Protein AF-A0A2D9TV46-F1 (afdb_monomer)

Structure (mmCIF, N/CA/C/O backbone):
data_AF-A0A2D9TV46-F1
#
_entry.id   AF-A0A2D9TV46-F1
#
loop_
_atom_site.group_PDB
_atom_site.id
_atom_site.type_symbol
_atom_site.label_atom_id
_atom_site.label_alt_id
_atom_site.label_comp_id
_atom_site.label_asym_id
_atom_site.label_entity_id
_atom_site.label_seq_id
_atom_site.pdbx_PDB_ins_code
_atom_site.Cartn_x
_atom_site.Cartn_y
_atom_site.Cartn_z
_atom_site.occupancy
_atom_site.B_iso_or_equiv
_atom_site.auth_seq_id
_atom_site.auth_comp_id
_atom_site.auth_asym_id
_atom_site.auth_atom_id
_atom_site.pdbx_PDB_model_num
ATOM 1 N N . MET A 1 1 ? 19.341 6.045 -14.197 1.00 59.03 1 MET A N 1
ATOM 2 C CA . MET A 1 1 ? 18.025 5.423 -13.908 1.00 59.03 1 MET A CA 1
ATOM 3 C C . MET A 1 1 ? 17.865 5.001 -12.446 1.00 59.03 1 MET A C 1
ATOM 5 O O . MET A 1 1 ? 16.786 5.210 -11.913 1.00 59.03 1 MET A O 1
ATOM 9 N N . SER A 1 2 ? 18.900 4.502 -11.758 1.00 71.06 2 SER A N 1
ATOM 10 C CA . SER A 1 2 ? 18.778 4.032 -10.362 1.00 71.06 2 SER A CA 1
ATOM 11 C C . SER A 1 2 ? 18.371 5.100 -9.335 1.00 71.06 2 SER A C 1
ATOM 13 O O . SER A 1 2 ? 17.621 4.796 -8.415 1.00 71.06 2 SER A O 1
ATOM 15 N N . SER A 1 3 ? 18.789 6.360 -9.498 1.00 80.00 3 SER A N 1
ATOM 16 C CA . SER A 1 3 ? 18.495 7.420 -8.519 1.00 80.00 3 SER A CA 1
ATOM 17 C C . SER A 1 3 ? 16.999 7.722 -8.381 1.00 80.00 3 SER A C 1
ATOM 19 O O . SER A 1 3 ? 16.527 7.948 -7.275 1.00 80.00 3 SER A O 1
ATOM 21 N N . ILE A 1 4 ? 16.234 7.664 -9.477 1.00 86.19 4 ILE A N 1
ATOM 22 C CA . ILE A 1 4 ? 14.779 7.905 -9.466 1.00 86.19 4 ILE A CA 1
ATOM 23 C C . ILE A 1 4 ? 14.054 6.786 -8.713 1.00 86.19 4 ILE A C 1
ATOM 25 O O . ILE A 1 4 ? 13.140 7.055 -7.939 1.00 86.19 4 ILE A O 1
ATOM 29 N N . ILE A 1 5 ? 14.511 5.541 -8.876 1.00 88.00 5 ILE A N 1
ATOM 30 C CA . ILE A 1 5 ? 13.961 4.386 -8.159 1.00 88.00 5 ILE A CA 1
ATOM 31 C C . ILE A 1 5 ? 14.199 4.544 -6.655 1.00 88.00 5 ILE A C 1
ATOM 33 O O . ILE A 1 5 ? 13.281 4.329 -5.866 1.00 88.00 5 ILE A O 1
ATOM 37 N N . ILE A 1 6 ? 15.406 4.958 -6.255 1.00 89.44 6 ILE A N 1
ATOM 38 C CA . ILE A 1 6 ? 15.744 5.211 -4.846 1.00 89.44 6 ILE A CA 1
ATOM 39 C C . ILE A 1 6 ? 14.862 6.330 -4.280 1.00 89.44 6 ILE A C 1
ATOM 41 O O . ILE A 1 6 ? 14.283 6.161 -3.211 1.00 89.44 6 ILE A O 1
ATOM 45 N N . ILE A 1 7 ? 14.692 7.434 -5.014 1.00 92.25 7 ILE A N 1
ATOM 46 C CA . ILE A 1 7 ? 13.805 8.539 -4.617 1.00 92.25 7 ILE A CA 1
ATOM 47 C C . ILE A 1 7 ? 12.363 8.044 -4.450 1.00 92.25 7 ILE A C 1
ATOM 49 O O . ILE A 1 7 ? 11.729 8.360 -3.448 1.00 92.25 7 ILE A O 1
ATOM 53 N N . GLY A 1 8 ? 11.861 7.216 -5.370 1.00 90.56 8 GLY A N 1
ATOM 54 C CA . GLY A 1 8 ? 10.536 6.604 -5.255 1.00 90.56 8 GLY A CA 1
ATOM 55 C C . GLY A 1 8 ? 10.375 5.779 -3.973 1.00 90.56 8 GLY A C 1
ATOM 56 O O . GLY A 1 8 ? 9.391 5.944 -3.255 1.00 90.56 8 GLY A O 1
ATOM 57 N N . HIS A 1 9 ? 11.374 4.961 -3.621 1.00 91.94 9 HIS A N 1
ATOM 58 C CA . HIS A 1 9 ? 11.357 4.199 -2.367 1.00 91.94 9 HIS A CA 1
ATOM 59 C C . HIS A 1 9 ? 11.399 5.113 -1.135 1.00 91.94 9 HIS A C 1
ATOM 61 O O . HIS A 1 9 ? 10.662 4.869 -0.184 1.00 91.94 9 HIS A O 1
ATOM 67 N N . LEU A 1 10 ? 12.202 6.183 -1.147 1.00 94.44 10 LEU A N 1
ATOM 68 C CA . LEU A 1 10 ? 12.241 7.157 -0.047 1.00 94.44 10 LEU A CA 1
ATOM 69 C C . LEU A 1 10 ? 10.897 7.872 0.135 1.00 94.44 10 LEU A C 1
ATOM 71 O O . LEU A 1 10 ? 10.440 8.034 1.265 1.00 94.44 10 LEU A O 1
ATOM 75 N N . ILE A 1 11 ? 10.230 8.242 -0.961 1.00 94.25 11 ILE A N 1
ATOM 76 C CA . ILE A 1 11 ? 8.877 8.816 -0.920 1.00 94.25 11 ILE A CA 1
ATOM 77 C C . ILE A 1 11 ? 7.886 7.789 -0.363 1.00 94.25 11 ILE A C 1
ATOM 79 O O . ILE A 1 11 ? 7.064 8.128 0.482 1.00 94.25 11 ILE A O 1
ATOM 83 N N . ALA A 1 12 ? 7.981 6.523 -0.772 1.00 93.50 12 ALA A N 1
ATOM 84 C CA . ALA A 1 12 ? 7.113 5.480 -0.239 1.00 93.50 12 ALA A CA 1
ATOM 85 C C . ALA A 1 12 ? 7.325 5.267 1.270 1.00 93.50 12 ALA A C 1
ATOM 87 O O . ALA A 1 12 ? 6.347 5.150 2.007 1.00 93.50 12 ALA A O 1
ATOM 88 N N . PHE A 1 13 ? 8.575 5.294 1.745 1.00 94.06 13 PHE A N 1
ATOM 89 C CA . PHE A 1 13 ? 8.891 5.262 3.176 1.00 94.06 13 PHE A CA 1
ATOM 90 C C . PHE A 1 13 ? 8.340 6.477 3.921 1.00 94.06 13 PHE A C 1
ATOM 92 O O . PHE A 1 13 ? 7.825 6.322 5.025 1.00 94.06 13 PHE A O 1
ATOM 99 N N . LEU A 1 14 ? 8.385 7.666 3.318 1.00 94.69 14 LEU A N 1
ATOM 100 C CA . LEU A 1 14 ? 7.762 8.860 3.888 1.00 94.69 14 LEU A CA 1
ATOM 101 C C . LEU A 1 14 ? 6.238 8.698 4.007 1.00 94.69 14 LEU A C 1
ATOM 103 O O . LEU A 1 14 ? 5.659 9.054 5.032 1.00 94.69 14 LEU A O 1
ATOM 107 N N . GLY A 1 15 ? 5.592 8.111 2.997 1.00 93.88 15 GLY A N 1
ATOM 108 C CA . GLY A 1 15 ? 4.169 7.766 3.045 1.00 93.88 15 GLY A CA 1
ATOM 109 C C . GLY A 1 15 ? 3.856 6.763 4.153 1.00 93.88 15 GLY A C 1
ATOM 110 O O . GLY A 1 15 ? 2.919 6.966 4.922 1.00 93.88 15 GLY A O 1
ATOM 111 N N . LEU A 1 16 ? 4.693 5.732 4.303 1.00 93.06 16 LEU A N 1
ATOM 112 C CA . LEU A 1 16 ? 4.578 4.739 5.372 1.00 93.06 16 LEU A CA 1
ATOM 113 C C . LEU A 1 16 ? 4.743 5.370 6.764 1.00 93.06 16 LEU A C 1
ATOM 115 O O . LEU A 1 16 ? 3.976 5.072 7.675 1.00 93.06 16 LEU A O 1
ATOM 119 N N . PHE A 1 17 ? 5.701 6.286 6.921 1.00 94.75 17 PHE A N 1
ATOM 120 C CA . PHE A 1 17 ? 5.878 7.053 8.153 1.00 94.75 17 PHE A CA 1
ATOM 121 C C . PHE A 1 17 ? 4.664 7.943 8.446 1.00 94.75 17 PHE A C 1
ATOM 123 O O . PHE A 1 17 ? 4.222 8.041 9.586 1.00 94.75 17 PHE A O 1
ATOM 130 N N . SER A 1 18 ? 4.074 8.556 7.420 1.00 93.69 18 SER A N 1
ATOM 131 C CA . SER A 1 18 ? 2.865 9.365 7.573 1.00 93.69 18 SER A CA 1
ATOM 132 C C . SER A 1 18 ? 1.642 8.528 7.972 1.00 93.69 18 SER A C 1
ATOM 134 O O . SER A 1 18 ? 0.861 8.971 8.817 1.00 93.69 18 SER A O 1
ATOM 136 N N . LEU A 1 19 ? 1.509 7.308 7.437 1.00 93.88 19 LEU A N 1
ATOM 137 C CA . LEU A 1 19 ? 0.524 6.322 7.900 1.00 93.88 19 LEU A CA 1
ATOM 138 C C . LEU A 1 19 ? 0.771 5.945 9.366 1.00 93.88 19 LEU A C 1
ATOM 140 O O . LEU A 1 19 ? -0.160 5.931 10.168 1.00 93.88 19 LEU A O 1
ATOM 144 N N . TYR A 1 20 ? 2.031 5.718 9.741 1.00 92.56 20 TYR A N 1
ATOM 145 C CA . TYR A 1 20 ? 2.421 5.471 11.129 1.00 92.56 20 TYR A CA 1
ATOM 146 C C . TYR A 1 20 ? 2.123 6.661 12.054 1.00 92.56 20 TYR A C 1
ATOM 148 O O . TYR A 1 20 ? 1.762 6.452 13.204 1.00 92.56 20 TYR A O 1
ATOM 156 N N . ALA A 1 21 ? 2.184 7.899 11.564 1.00 93.44 21 ALA A N 1
ATOM 157 C CA . ALA A 1 21 ? 1.828 9.099 12.325 1.00 93.44 21 ALA A CA 1
ATOM 158 C C . ALA A 1 21 ? 0.307 9.362 12.414 1.00 93.44 21 ALA A C 1
ATOM 160 O O . ALA A 1 21 ? -0.106 10.328 13.051 1.00 93.44 21 ALA A O 1
ATOM 161 N N . GLY A 1 22 ? -0.530 8.534 11.776 1.00 88.88 22 GLY A N 1
ATOM 162 C CA . GLY A 1 22 ? -1.996 8.614 11.850 1.00 88.88 22 GLY A CA 1
ATOM 163 C C . GLY A 1 22 ? -2.657 9.416 10.725 1.00 88.88 22 GLY A C 1
ATOM 164 O O . GLY A 1 22 ? -3.884 9.491 10.651 1.00 88.88 22 GLY A O 1
ATOM 165 N N . ALA A 1 23 ? -1.883 9.977 9.792 1.00 91.44 23 ALA A N 1
ATOM 166 C CA . ALA A 1 23 ? -2.414 10.713 8.646 1.00 91.44 23 ALA A CA 1
ATOM 167 C C . ALA A 1 23 ? -2.785 9.756 7.497 1.00 91.44 23 ALA A C 1
ATOM 169 O O . ALA A 1 23 ? -2.111 9.700 6.470 1.00 91.44 23 ALA A O 1
ATOM 170 N N . MET A 1 24 ? -3.876 9.002 7.669 1.00 88.69 24 MET A N 1
ATOM 171 C CA . MET A 1 24 ? -4.265 7.883 6.791 1.00 88.69 24 MET A CA 1
ATOM 172 C C . MET A 1 24 ? -4.367 8.253 5.306 1.00 88.69 24 MET A C 1
ATOM 174 O O . MET A 1 24 ? -3.740 7.621 4.457 1.00 88.69 24 MET A O 1
ATOM 178 N N . VAL A 1 25 ? -5.150 9.288 4.982 1.00 88.81 25 VAL A N 1
ATOM 179 C CA . VAL A 1 25 ? -5.422 9.678 3.587 1.00 88.81 25 VAL A CA 1
ATOM 180 C C . VAL A 1 25 ? -4.147 10.174 2.907 1.00 88.81 25 VAL A C 1
ATOM 182 O O . VAL A 1 25 ? -3.814 9.749 1.804 1.00 88.81 25 VAL A O 1
ATOM 185 N N . PHE A 1 26 ? -3.405 11.044 3.590 1.00 90.81 26 PHE A N 1
ATOM 186 C CA . PHE A 1 26 ? -2.180 11.634 3.060 1.00 90.81 26 PHE A CA 1
ATOM 187 C C . PHE A 1 26 ? -1.066 10.592 2.910 1.00 90.81 26 PHE A C 1
ATOM 189 O O . PHE A 1 26 ? -0.453 10.487 1.847 1.00 90.81 26 PHE A O 1
ATOM 196 N N . GLY A 1 27 ? -0.863 9.762 3.935 1.00 90.81 27 GLY A N 1
ATOM 197 C CA . GLY A 1 27 ? 0.122 8.687 3.920 1.00 90.81 27 GLY A CA 1
ATOM 198 C C . GLY A 1 27 ? -0.159 7.647 2.838 1.00 90.81 27 GLY A C 1
ATOM 199 O O . GLY A 1 27 ? 0.766 7.238 2.139 1.00 90.81 27 GLY A O 1
ATOM 200 N N . GLY A 1 28 ? -1.430 7.286 2.621 1.00 91.31 28 GLY A N 1
ATOM 201 C CA . GLY A 1 28 ? -1.833 6.372 1.549 1.00 91.31 28 GLY A CA 1
ATOM 202 C C . GLY A 1 28 ? -1.521 6.916 0.151 1.00 91.31 28 GLY A C 1
ATOM 203 O O . GLY A 1 28 ? -0.948 6.202 -0.673 1.00 91.31 28 GLY A O 1
ATOM 204 N N . ILE A 1 29 ? -1.828 8.194 -0.107 1.00 93.56 29 ILE A N 1
ATOM 205 C CA . ILE A 1 29 ? -1.537 8.846 -1.396 1.00 93.56 29 ILE A CA 1
ATOM 206 C C . ILE A 1 29 ? -0.026 8.909 -1.647 1.00 93.56 29 ILE A C 1
ATOM 208 O O . ILE A 1 29 ? 0.431 8.543 -2.731 1.00 93.56 29 ILE A O 1
ATOM 212 N N . ILE A 1 30 ? 0.760 9.332 -0.652 1.00 94.62 30 ILE A N 1
ATOM 213 C CA . ILE A 1 30 ? 2.222 9.421 -0.783 1.00 94.62 30 ILE A CA 1
ATOM 214 C C . ILE A 1 30 ? 2.842 8.040 -0.976 1.00 94.62 30 ILE A C 1
ATOM 216 O O . ILE A 1 30 ? 3.718 7.881 -1.825 1.00 94.62 30 ILE A O 1
ATOM 220 N N . PHE A 1 31 ? 2.382 7.037 -0.228 1.00 94.38 31 PHE A N 1
ATOM 221 C CA . PHE A 1 31 ? 2.855 5.664 -0.374 1.00 94.38 31 PHE A CA 1
ATOM 222 C C . PHE A 1 31 ? 2.603 5.139 -1.792 1.00 94.38 31 PHE A C 1
ATOM 224 O O . PHE A 1 31 ? 3.520 4.606 -2.423 1.00 94.38 31 PHE A O 1
ATOM 231 N N . PHE A 1 32 ? 1.394 5.352 -2.323 1.00 92.50 32 PHE A N 1
ATOM 232 C CA . PHE A 1 32 ? 1.059 4.966 -3.691 1.00 92.50 32 PHE A CA 1
ATOM 233 C C . PHE A 1 32 ? 1.939 5.687 -4.716 1.00 92.50 32 PHE A C 1
ATOM 235 O O . PHE A 1 32 ? 2.514 5.044 -5.594 1.00 92.50 32 PHE A O 1
ATOM 242 N N . LEU A 1 33 ? 2.096 7.006 -4.580 1.00 91.50 33 LEU A N 1
ATOM 243 C CA . LEU A 1 33 ? 2.899 7.819 -5.493 1.00 91.50 33 LEU A CA 1
ATOM 244 C C . LEU A 1 33 ? 4.381 7.414 -5.466 1.00 91.50 33 LEU A C 1
ATOM 246 O O . LEU A 1 33 ? 5.003 7.268 -6.517 1.00 91.50 33 LEU A O 1
ATOM 250 N N . GLY A 1 34 ? 4.936 7.175 -4.276 1.00 90.56 34 GLY A N 1
ATOM 251 C CA . GLY A 1 34 ? 6.306 6.695 -4.104 1.00 90.56 34 GLY A CA 1
ATOM 252 C C . GLY A 1 34 ? 6.518 5.319 -4.729 1.00 90.56 34 GLY A C 1
ATOM 253 O O . GLY A 1 34 ? 7.457 5.129 -5.504 1.00 90.56 34 GLY A O 1
ATOM 254 N N . GLY A 1 35 ? 5.604 4.377 -4.478 1.00 87.75 35 GLY A N 1
ATOM 255 C CA . GLY A 1 35 ? 5.648 3.052 -5.098 1.00 87.75 35 GLY A CA 1
ATOM 256 C C . GLY A 1 35 ? 5.465 3.095 -6.619 1.00 87.75 35 GLY A C 1
ATOM 257 O O . GLY A 1 35 ? 6.087 2.305 -7.329 1.00 87.75 35 GLY A O 1
ATOM 258 N N . PHE A 1 36 ? 4.678 4.041 -7.139 1.00 88.31 36 PHE A N 1
ATOM 259 C CA . PHE A 1 36 ? 4.509 4.259 -8.578 1.00 88.31 36 PHE A CA 1
ATOM 260 C C . PHE A 1 36 ? 5.797 4.776 -9.233 1.00 88.31 36 PHE A C 1
ATOM 262 O O . PHE A 1 36 ? 6.263 4.206 -10.218 1.00 88.31 36 PHE A O 1
ATOM 269 N N . ILE A 1 37 ? 6.440 5.788 -8.640 1.00 87.81 37 ILE A N 1
ATOM 270 C CA . ILE A 1 37 ? 7.730 6.331 -9.112 1.00 87.81 37 ILE A CA 1
ATOM 271 C C . ILE A 1 37 ? 8.847 5.283 -9.013 1.00 87.81 37 ILE A C 1
ATOM 273 O O . ILE A 1 37 ? 9.726 5.218 -9.872 1.00 87.81 37 ILE A O 1
ATOM 277 N N . ALA A 1 38 ? 8.802 4.427 -7.989 1.00 86.19 38 ALA A N 1
ATOM 278 C CA . ALA A 1 38 ? 9.723 3.306 -7.827 1.00 86.19 38 ALA A CA 1
ATOM 279 C C . ALA A 1 38 ? 9.549 2.201 -8.890 1.00 86.19 38 ALA A C 1
ATOM 281 O O . ALA A 1 38 ? 10.352 1.265 -8.918 1.00 86.19 38 ALA A O 1
ATOM 282 N N . GLY A 1 39 ? 8.514 2.279 -9.739 1.00 81.31 39 GLY A N 1
ATOM 283 C CA . GLY A 1 39 ? 8.171 1.240 -10.714 1.00 81.31 39 GLY A CA 1
ATOM 284 C C . GLY A 1 39 ? 7.663 -0.042 -10.056 1.00 81.31 39 GLY A C 1
ATOM 285 O O . GLY A 1 39 ? 7.838 -1.131 -10.598 1.00 81.31 39 GLY A O 1
ATOM 286 N N . LYS A 1 40 ? 7.106 0.072 -8.845 1.00 81.69 40 LYS A N 1
ATOM 287 C CA . LYS A 1 40 ? 6.674 -1.058 -8.020 1.00 81.69 40 LYS A CA 1
ATOM 288 C C . LYS A 1 40 ? 5.157 -1.160 -7.909 1.00 81.69 40 LYS A C 1
ATOM 290 O O . LYS A 1 40 ? 4.626 -2.266 -7.913 1.00 81.69 40 LYS A O 1
ATOM 295 N N . LEU A 1 41 ? 4.456 -0.035 -7.835 1.00 79.31 41 LEU A N 1
ATOM 296 C CA . LEU A 1 41 ? 2.997 0.023 -7.893 1.00 79.31 41 LEU A CA 1
ATOM 297 C C . LEU A 1 41 ? 2.563 0.521 -9.272 1.00 79.31 41 LEU A C 1
ATOM 299 O O . LEU A 1 41 ? 3.167 1.424 -9.835 1.00 79.31 41 LEU A O 1
ATOM 303 N N . PHE A 1 42 ? 1.493 -0.056 -9.804 1.00 79.25 42 PHE A N 1
ATOM 304 C CA . PHE A 1 42 ? 0.897 0.337 -11.084 1.00 79.25 42 PHE A CA 1
ATOM 305 C C . PHE A 1 42 ? -0.592 0.634 -10.886 1.00 79.25 42 PHE A C 1
ATOM 307 O O . PHE A 1 42 ? -1.105 0.450 -9.791 1.00 79.25 42 PHE A O 1
ATOM 314 N N . ILE A 1 43 ? -1.323 1.092 -11.900 1.00 76.44 43 ILE A N 1
ATOM 315 C CA . ILE A 1 43 ? -2.791 1.192 -11.811 1.00 76.44 43 ILE A CA 1
ATOM 316 C C . ILE A 1 43 ? -3.359 -0.183 -12.183 1.00 76.44 43 ILE A C 1
ATOM 318 O O . ILE A 1 43 ? -3.684 -0.449 -13.338 1.00 76.44 43 ILE A O 1
ATOM 322 N N . CYS A 1 44 ? -3.378 -1.108 -11.222 1.00 79.06 44 CYS A N 1
ATOM 323 C CA . CYS A 1 44 ? -3.861 -2.473 -11.406 1.00 79.06 44 CYS A CA 1
ATOM 324 C C . CYS A 1 44 ? -4.543 -2.997 -10.134 1.00 79.06 44 CYS A C 1
ATOM 326 O O . CYS A 1 44 ? -4.400 -2.434 -9.051 1.00 79.06 44 CYS A O 1
ATOM 328 N N . LEU A 1 45 ? -5.293 -4.095 -10.258 1.00 80.38 45 LEU A N 1
ATOM 329 C CA . LEU A 1 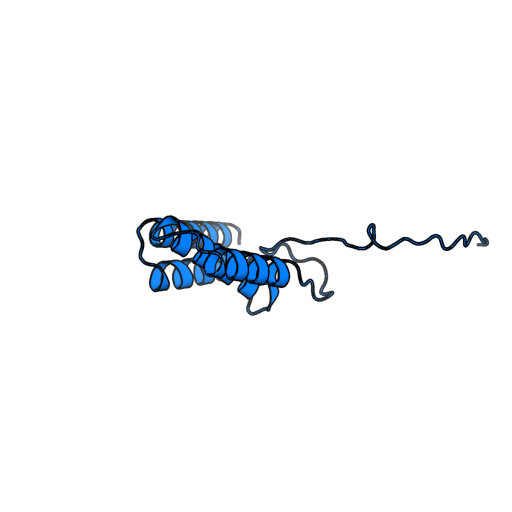45 ? -6.003 -4.683 -9.117 1.00 80.38 45 LEU A CA 1
ATOM 330 C C . LEU A 1 45 ? -5.030 -5.147 -8.012 1.00 80.38 45 LEU A C 1
ATOM 332 O O . LEU A 1 45 ? -5.308 -4.969 -6.830 1.00 80.38 45 LEU A O 1
ATOM 336 N N . ARG A 1 46 ? -3.853 -5.656 -8.409 1.00 83.94 46 ARG A N 1
ATOM 337 C CA . ARG A 1 46 ? -2.775 -6.114 -7.516 1.00 83.94 46 ARG A CA 1
ATOM 338 C C . ARG A 1 46 ? -2.243 -5.003 -6.615 1.00 83.94 46 ARG A C 1
ATOM 340 O O . ARG A 1 46 ? -2.195 -5.159 -5.399 1.00 83.94 46 ARG A O 1
ATOM 347 N N . SER A 1 47 ? -1.850 -3.873 -7.194 1.00 84.44 47 SER A N 1
ATOM 348 C CA . SER A 1 47 ? -1.342 -2.726 -6.434 1.00 84.44 47 SER A CA 1
ATOM 349 C C . SER A 1 47 ? -2.425 -2.085 -5.569 1.00 84.44 47 SER A C 1
ATOM 351 O O . SER A 1 47 ? -2.125 -1.652 -4.459 1.00 84.44 47 SER A O 1
ATOM 353 N N . GLY A 1 48 ? -3.675 -2.075 -6.046 1.00 87.56 48 GLY A N 1
ATOM 354 C CA . GLY A 1 48 ? -4.840 -1.700 -5.251 1.00 87.56 48 GLY A CA 1
ATOM 355 C C . GLY A 1 48 ? -4.962 -2.579 -4.010 1.00 87.56 4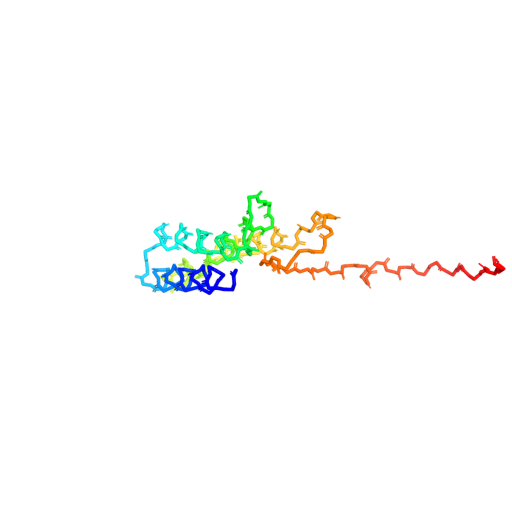8 GLY A C 1
ATOM 356 O O . GLY A 1 48 ? -5.066 -2.053 -2.910 1.00 87.56 48 GLY A O 1
ATOM 357 N N . GLY A 1 49 ? -4.824 -3.899 -4.163 1.00 89.81 49 GLY A N 1
ATOM 358 C CA . GLY A 1 49 ? -4.786 -4.839 -3.042 1.00 89.81 49 GLY A CA 1
ATOM 359 C C . GLY A 1 49 ? -3.676 -4.541 -2.033 1.00 89.81 49 GLY A C 1
ATOM 360 O O . GLY A 1 49 ? -3.943 -4.475 -0.834 1.00 89.81 49 GLY A O 1
ATOM 361 N N . VAL A 1 50 ? -2.450 -4.273 -2.503 1.00 90.50 50 VAL A N 1
ATOM 362 C CA . VAL A 1 50 ? -1.321 -3.889 -1.630 1.00 90.50 50 VAL A CA 1
ATOM 363 C C . VAL A 1 50 ? -1.626 -2.598 -0.874 1.00 90.50 50 VAL A C 1
ATOM 365 O O . VAL A 1 50 ? -1.429 -2.536 0.337 1.00 90.50 50 VAL A O 1
ATOM 368 N N . LEU A 1 51 ? -2.139 -1.576 -1.563 1.00 92.25 51 LEU A N 1
ATOM 369 C CA . LEU A 1 51 ? -2.503 -0.300 -0.950 1.00 92.25 51 LEU A CA 1
ATOM 370 C C . LEU A 1 51 ? -3.601 -0.483 0.103 1.00 92.25 51 LEU A C 1
ATOM 372 O O . LEU A 1 51 ? -3.455 -0.008 1.228 1.00 92.25 51 LEU A O 1
ATOM 376 N N . THR A 1 52 ? -4.672 -1.203 -0.237 1.00 93.50 52 THR A N 1
ATOM 377 C CA . THR A 1 52 ? -5.772 -1.512 0.681 1.00 93.50 52 THR A CA 1
ATOM 378 C C . THR A 1 52 ? -5.266 -2.268 1.904 1.00 93.50 52 THR A C 1
ATOM 380 O O . THR A 1 52 ? -5.634 -1.915 3.023 1.00 93.50 52 THR A O 1
ATOM 383 N N . MET A 1 53 ? -4.382 -3.251 1.719 1.00 93.62 53 MET A N 1
ATOM 384 C CA . MET A 1 53 ? -3.783 -4.006 2.818 1.00 93.62 53 MET A CA 1
ATOM 385 C C . MET A 1 53 ? -2.964 -3.093 3.742 1.00 93.62 53 MET A C 1
ATOM 387 O O . MET A 1 53 ? -3.206 -3.069 4.946 1.00 93.62 53 MET A O 1
ATOM 391 N N . VAL A 1 54 ? -2.048 -2.291 3.189 1.00 93.75 54 VAL A N 1
ATOM 392 C CA . VAL A 1 54 ? -1.163 -1.393 3.956 1.00 93.75 54 VAL A CA 1
ATOM 393 C C . VAL A 1 54 ? -1.956 -0.330 4.721 1.00 93.75 54 VAL A C 1
ATOM 395 O O . VAL A 1 54 ? -1.725 -0.132 5.913 1.00 93.75 54 VAL A O 1
ATOM 398 N N . VAL A 1 55 ? -2.924 0.322 4.070 1.00 93.56 55 VAL A N 1
ATOM 399 C CA . VAL A 1 55 ? -3.761 1.353 4.707 1.00 93.56 55 VAL A CA 1
ATOM 400 C C . VAL A 1 55 ? -4.655 0.750 5.793 1.00 93.56 55 VAL A C 1
ATOM 402 O O . VAL A 1 55 ? -4.814 1.355 6.849 1.00 93.56 55 VAL A O 1
ATOM 405 N N . SER A 1 56 ? -5.198 -0.453 5.585 1.00 94.31 56 SER A N 1
ATOM 406 C CA . SER A 1 56 ? -6.043 -1.119 6.590 1.00 94.31 56 SER 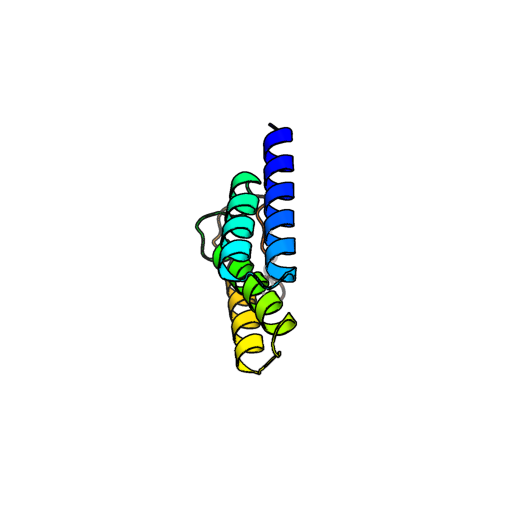A CA 1
ATOM 407 C C . SER A 1 56 ? -5.243 -1.577 7.808 1.00 94.31 56 SER A C 1
ATOM 409 O O . SER A 1 56 ? -5.717 -1.440 8.933 1.00 94.31 56 SER A O 1
ATOM 411 N N . ILE A 1 57 ? -4.011 -2.062 7.607 1.00 93.88 57 ILE A N 1
ATOM 412 C CA . ILE A 1 57 ? -3.087 -2.377 8.707 1.00 93.88 57 ILE A CA 1
ATOM 413 C C . ILE A 1 57 ? -2.769 -1.111 9.507 1.00 93.88 57 ILE A C 1
ATOM 415 O O . ILE A 1 57 ? -2.841 -1.134 10.734 1.00 93.88 57 ILE A O 1
ATOM 419 N N . ALA A 1 58 ? -2.467 -0.001 8.828 1.00 93.94 58 ALA A N 1
ATOM 420 C CA . ALA A 1 58 ? -2.231 1.276 9.494 1.00 93.94 58 ALA A CA 1
ATOM 421 C C . ALA A 1 58 ? -3.468 1.736 10.281 1.00 93.94 58 ALA A C 1
ATOM 423 O O . ALA A 1 58 ? -3.349 2.126 11.440 1.00 93.94 58 ALA A O 1
ATOM 424 N N . TYR A 1 59 ? -4.663 1.627 9.694 1.00 93.88 59 TYR A N 1
ATOM 425 C CA . TYR A 1 59 ? -5.916 1.954 10.374 1.00 93.88 59 TYR A CA 1
ATOM 426 C C . TYR A 1 59 ? -6.136 1.117 11.639 1.00 93.88 59 TYR A C 1
ATOM 428 O O . TYR A 1 59 ? -6.437 1.684 12.690 1.00 93.88 59 TYR A O 1
ATOM 436 N N . GLY A 1 60 ? -5.941 -0.202 11.555 1.00 93.44 60 GLY A N 1
ATOM 437 C CA . GLY A 1 60 ? -6.051 -1.105 12.703 1.00 93.44 60 GLY A CA 1
ATOM 438 C C . GLY A 1 60 ? -5.019 -0.819 13.795 1.00 93.44 60 GLY A C 1
ATOM 439 O O . GLY A 1 60 ? -5.351 -0.907 14.971 1.00 93.44 60 GLY A O 1
ATOM 440 N N . TYR A 1 61 ? -3.803 -0.405 13.419 1.00 93.81 61 TYR A N 1
ATOM 441 C CA . TYR A 1 61 ? -2.750 -0.019 14.364 1.00 93.81 61 TYR A CA 1
ATOM 442 C C . TYR A 1 61 ? -3.115 1.216 15.203 1.00 93.81 61 TYR A C 1
ATOM 444 O O . TYR A 1 61 ? -2.809 1.257 16.390 1.00 93.81 61 TYR A O 1
ATOM 452 N N . HIS A 1 62 ? -3.767 2.216 14.600 1.00 93.06 62 HIS A N 1
ATOM 453 C CA . HIS A 1 62 ? -4.158 3.454 15.296 1.00 93.06 62 HIS A CA 1
ATOM 454 C C . HIS A 1 62 ? -5.484 3.364 16.047 1.00 93.06 62 HIS A C 1
ATOM 456 O O . HIS A 1 62 ? -5.743 4.181 16.926 1.00 93.06 62 HIS A O 1
ATOM 462 N N . ASN A 1 63 ? -6.336 2.416 15.671 1.00 90.75 63 ASN A N 1
ATOM 463 C CA . ASN A 1 63 ? -7.651 2.232 16.268 1.00 90.75 63 ASN A CA 1
ATOM 464 C C . ASN A 1 63 ? -7.694 0.851 16.927 1.00 90.75 63 ASN A C 1
ATOM 466 O O . ASN A 1 63 ? -7.108 0.633 17.982 1.00 90.75 63 ASN A O 1
ATOM 470 N N . GLU A 1 64 ? -8.369 -0.093 16.283 1.00 92.88 64 GLU A N 1
ATOM 471 C CA . GLU A 1 64 ? -8.536 -1.454 16.762 1.00 92.88 64 GLU A CA 1
ATOM 472 C C . GLU A 1 64 ? -8.663 -2.419 15.581 1.00 92.88 64 GLU A C 1
ATOM 474 O O . GLU A 1 64 ? -9.252 -2.108 14.539 1.00 92.88 64 GLU A O 1
ATOM 479 N N . PHE A 1 65 ? -8.137 -3.632 15.756 1.00 94.06 65 PHE A N 1
ATOM 480 C CA . PHE A 1 65 ? -8.290 -4.723 14.795 1.00 94.06 65 PHE A CA 1
ATOM 481 C C . PHE A 1 65 ? -9.653 -5.398 14.960 1.00 94.06 65 PHE A C 1
ATOM 483 O O . PHE A 1 65 ? -9.760 -6.540 15.409 1.00 94.06 65 PHE A O 1
ATOM 490 N N .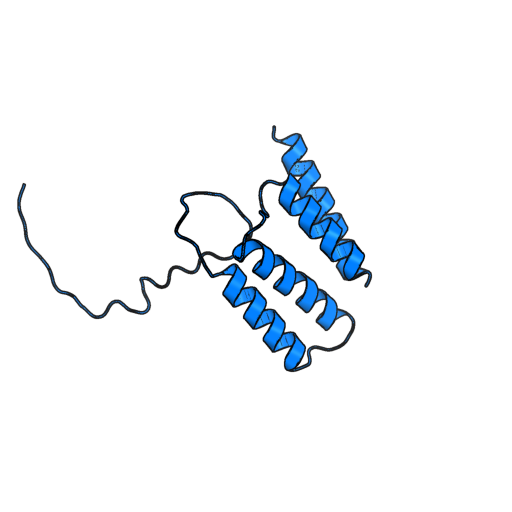 THR A 1 66 ? -10.713 -4.681 14.592 1.00 95.44 66 THR A N 1
ATOM 491 C CA . THR A 1 66 ? -12.060 -5.256 14.539 1.00 95.44 66 THR A CA 1
ATOM 492 C C . THR A 1 66 ? -12.149 -6.340 13.458 1.00 95.44 66 THR A C 1
ATOM 494 O O . THR A 1 66 ? -11.369 -6.327 12.495 1.00 95.44 66 THR A O 1
ATOM 497 N N . PRO A 1 67 ? -13.130 -7.260 13.546 1.00 95.62 67 PRO A N 1
ATOM 498 C CA . PRO A 1 67 ? -13.356 -8.268 12.510 1.00 95.62 67 PRO A CA 1
ATOM 499 C C . PRO A 1 67 ? -13.478 -7.667 11.102 1.00 95.62 67 PRO A C 1
ATOM 501 O O . PRO A 1 67 ? -12.976 -8.239 10.138 1.00 95.62 67 PRO A O 1
ATOM 504 N N . THR A 1 68 ? -14.074 -6.477 10.986 1.00 94.62 68 THR A N 1
ATOM 505 C CA . THR A 1 68 ? -14.192 -5.739 9.723 1.00 94.62 68 THR A CA 1
ATOM 506 C C . THR A 1 68 ? -12.829 -5.328 9.168 1.00 94.62 68 THR A C 1
ATOM 508 O O . THR A 1 68 ? -12.569 -5.529 7.985 1.00 94.62 68 THR A O 1
ATOM 511 N N . VAL A 1 69 ? -11.931 -4.790 10.002 1.00 94.62 69 VAL A N 1
ATOM 512 C CA . VAL A 1 69 ? -10.577 -4.395 9.570 1.00 94.62 69 VAL A CA 1
ATOM 513 C C . VAL A 1 69 ? -9.787 -5.618 9.111 1.00 94.62 69 VAL A C 1
ATOM 515 O O . VAL A 1 69 ? -9.177 -5.586 8.044 1.00 94.62 69 VAL A O 1
ATOM 518 N N . LEU A 1 70 ? -9.856 -6.722 9.860 1.00 95.38 70 LEU A N 1
ATOM 519 C CA . LEU A 1 70 ? -9.217 -7.987 9.482 1.00 95.38 70 LEU A CA 1
ATOM 520 C C . LEU A 1 70 ? -9.757 -8.531 8.152 1.00 95.38 70 LEU A C 1
ATOM 522 O O . LEU A 1 70 ? -8.980 -8.976 7.307 1.00 95.38 70 LEU A O 1
ATOM 526 N N . PHE A 1 71 ? -11.070 -8.441 7.931 1.00 95.56 71 PHE A N 1
ATOM 527 C CA . PHE A 1 71 ? -11.686 -8.826 6.664 1.00 95.56 71 PHE A CA 1
ATOM 528 C C . PHE A 1 71 ? -11.188 -7.963 5.498 1.00 95.56 71 PHE A C 1
ATOM 530 O O . PHE A 1 71 ? -10.848 -8.497 4.445 1.00 95.56 71 PHE A O 1
ATOM 537 N N . ILE A 1 72 ? -11.070 -6.644 5.678 1.00 94.62 72 ILE A N 1
ATOM 538 C CA . ILE A 1 72 ? -10.545 -5.748 4.634 1.00 94.62 72 ILE A CA 1
ATOM 539 C C . ILE A 1 72 ? -9.065 -6.043 4.350 1.00 94.62 72 ILE A C 1
ATOM 541 O O . ILE A 1 72 ? -8.666 -6.060 3.185 1.00 94.62 72 ILE A O 1
ATOM 545 N N . ILE A 1 73 ? -8.256 -6.331 5.377 1.00 94.94 73 ILE A N 1
ATOM 546 C CA . ILE A 1 73 ? -6.861 -6.774 5.203 1.00 94.94 73 ILE A CA 1
ATOM 547 C C . ILE A 1 73 ? -6.819 -8.051 4.358 1.00 94.94 73 ILE A C 1
ATOM 549 O O . ILE A 1 73 ? -6.038 -8.127 3.412 1.00 94.94 73 ILE A O 1
ATOM 553 N N . PHE A 1 74 ? -7.688 -9.022 4.651 1.00 93.81 74 PHE A N 1
ATOM 554 C CA . PHE A 1 74 ? -7.786 -10.262 3.884 1.00 93.81 74 PHE A CA 1
ATOM 555 C C . PHE A 1 74 ? -8.208 -10.019 2.428 1.00 93.81 74 PHE A C 1
ATOM 557 O O . PHE A 1 74 ? -7.586 -10.554 1.515 1.00 93.81 74 PHE A O 1
ATOM 564 N N . VAL A 1 75 ? -9.205 -9.166 2.182 1.00 92.75 75 VAL A N 1
ATOM 565 C CA . VAL A 1 75 ? -9.613 -8.777 0.819 1.00 92.75 75 VAL A CA 1
ATOM 566 C C . VAL A 1 75 ? -8.462 -8.095 0.073 1.00 92.75 75 VAL A C 1
ATOM 568 O O . VAL A 1 75 ? -8.187 -8.431 -1.079 1.00 92.75 75 VAL A O 1
ATOM 571 N N . GLY A 1 76 ? -7.746 -7.181 0.735 1.00 92.38 76 GLY A N 1
ATOM 572 C CA . GLY A 1 76 ? -6.559 -6.527 0.185 1.00 92.38 76 GLY A CA 1
ATOM 573 C C . GLY A 1 76 ? -5.463 -7.530 -0.172 1.00 92.38 76 GLY A C 1
ATOM 574 O O . GLY A 1 76 ? -4.916 -7.475 -1.270 1.00 92.38 76 GLY A O 1
ATOM 575 N N . PHE A 1 77 ? -5.204 -8.498 0.708 1.00 89.94 77 PHE A N 1
ATOM 576 C CA . PHE A 1 77 ? -4.277 -9.601 0.460 1.00 89.94 77 PHE A CA 1
ATOM 577 C C . PHE A 1 77 ? -4.696 -10.439 -0.752 1.00 89.94 77 PHE A C 1
ATOM 579 O O . PHE A 1 77 ? -3.890 -10.649 -1.654 1.00 89.94 77 PHE A O 1
ATOM 586 N N . VAL A 1 78 ? -5.962 -10.853 -0.830 1.00 88.75 78 VAL A N 1
ATOM 587 C CA . VAL A 1 78 ? -6.495 -11.613 -1.969 1.00 88.75 78 VAL A CA 1
ATOM 588 C C . VAL A 1 78 ? -6.295 -10.840 -3.275 1.00 88.75 78 VAL A C 1
ATOM 590 O O . VAL A 1 78 ? -5.758 -11.390 -4.235 1.00 88.75 78 VAL A O 1
ATOM 593 N N . PHE A 1 79 ? -6.631 -9.549 -3.312 1.00 86.88 79 PHE A N 1
ATOM 594 C CA . PHE A 1 79 ? -6.397 -8.711 -4.493 1.00 86.88 79 PHE A CA 1
ATOM 595 C C . PHE A 1 79 ? -4.914 -8.511 -4.807 1.00 86.88 79 PHE A C 1
ATOM 597 O O . PHE A 1 79 ? -4.546 -8.544 -5.978 1.00 86.88 79 PHE A O 1
ATOM 604 N N . ALA A 1 80 ? -4.055 -8.384 -3.793 1.00 85.50 80 ALA A N 1
ATOM 605 C CA . ALA A 1 80 ? -2.603 -8.316 -3.960 1.00 85.50 80 ALA A CA 1
ATOM 606 C C . ALA A 1 80 ? -2.004 -9.617 -4.515 1.00 85.50 80 ALA A C 1
ATOM 608 O O . ALA A 1 80 ? -0.896 -9.589 -5.055 1.00 85.50 80 ALA A O 1
ATOM 609 N N . CYS A 1 81 ? -2.735 -10.726 -4.390 1.00 80.06 81 CYS A N 1
ATOM 610 C CA . CYS A 1 81 ? -2.353 -12.039 -4.897 1.00 80.06 81 CYS A CA 1
ATOM 611 C C . CYS A 1 81 ? -3.019 -12.405 -6.224 1.00 80.06 81 CYS A C 1
ATOM 613 O O . CYS A 1 81 ? -2.570 -13.334 -6.894 1.00 80.06 81 CYS A O 1
ATOM 615 N N . PHE A 1 82 ? -4.071 -11.688 -6.635 1.00 75.75 82 PHE A N 1
ATOM 616 C CA . PHE A 1 82 ? -4.717 -1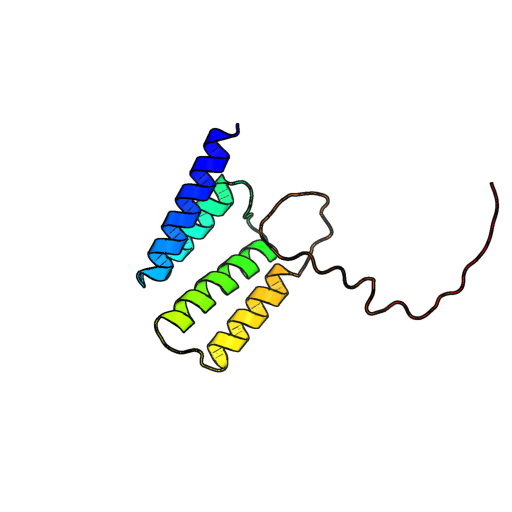1.904 -7.925 1.00 75.75 82 PHE A CA 1
ATOM 617 C C . PHE A 1 82 ? -3.769 -11.499 -9.058 1.00 75.75 82 PHE A C 1
ATOM 619 O O . PHE A 1 82 ? -3.675 -10.338 -9.467 1.00 75.75 82 PHE A O 1
ATOM 626 N N . ASN A 1 83 ? -3.047 -12.495 -9.567 1.00 62.19 83 ASN A N 1
ATOM 627 C CA . ASN A 1 83 ? -2.089 -12.324 -10.640 1.00 62.19 83 ASN A CA 1
ATOM 628 C C . ASN A 1 83 ? -2.805 -12.417 -11.992 1.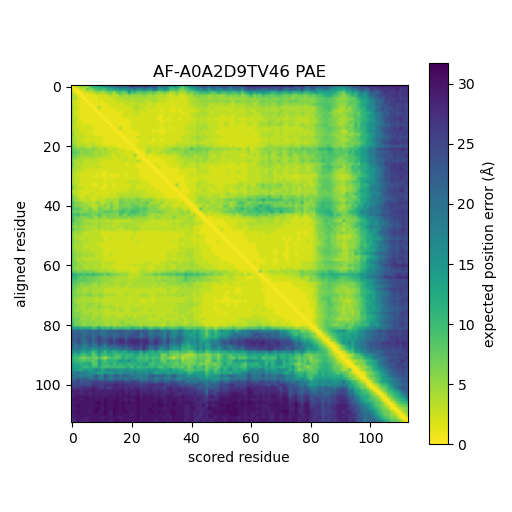00 62.19 83 ASN A C 1
ATOM 630 O O . ASN A 1 83 ? -3.221 -13.485 -12.442 1.00 62.19 83 ASN A O 1
ATOM 634 N N . THR A 1 84 ? -2.945 -11.283 -12.674 1.00 53.03 84 THR A N 1
ATOM 635 C CA . THR A 1 84 ? -3.180 -11.302 -14.119 1.00 53.03 84 THR A CA 1
ATOM 636 C C . THR A 1 84 ? -1.880 -11.766 -14.771 1.00 53.03 84 THR A C 1
ATOM 638 O O . THR A 1 84 ? -0.844 -11.175 -14.506 1.00 53.03 84 THR A O 1
ATOM 641 N N . LYS A 1 85 ? -1.940 -12.798 -15.621 1.00 48.81 85 LYS A N 1
ATOM 642 C CA . LYS A 1 85 ? -0.870 -13.483 -16.393 1.00 48.81 85 LYS A CA 1
ATOM 643 C C . LYS A 1 85 ? 0.136 -12.609 -17.192 1.00 48.81 85 LYS A C 1
ATOM 645 O O . LYS A 1 85 ? 0.754 -13.085 -18.142 1.00 48.81 85 LYS A O 1
ATOM 650 N N . ARG A 1 86 ? 0.347 -11.334 -16.867 1.00 46.94 86 ARG A N 1
ATOM 651 C CA . ARG A 1 86 ? 1.355 -10.470 -17.485 1.00 46.94 86 ARG A CA 1
ATOM 652 C C . ARG A 1 86 ? 2.691 -10.626 -16.754 1.00 46.94 86 ARG A C 1
ATOM 654 O O . ARG A 1 86 ? 3.018 -9.875 -15.852 1.00 46.94 86 ARG A O 1
ATOM 661 N N . ARG A 1 87 ? 3.421 -11.659 -17.175 1.00 44.59 87 ARG A N 1
ATOM 662 C CA . ARG A 1 87 ? 4.829 -11.589 -17.595 1.00 44.59 87 ARG A CA 1
ATOM 663 C C . ARG A 1 87 ? 5.714 -10.593 -16.814 1.00 44.59 87 ARG A C 1
ATOM 665 O O . ARG A 1 87 ? 5.769 -9.428 -17.160 1.00 44.59 87 ARG A O 1
ATOM 672 N N . SER A 1 88 ? 6.521 -11.132 -15.898 1.00 51.09 88 SER A N 1
ATOM 673 C CA . SER A 1 88 ? 7.909 -10.697 -15.655 1.00 51.09 88 SER A CA 1
ATOM 674 C C . SER A 1 88 ? 8.166 -9.251 -15.188 1.00 51.09 88 SER A C 1
ATOM 676 O O . SER A 1 88 ? 9.171 -8.679 -15.602 1.00 51.09 88 SER A O 1
ATOM 678 N N . ASP A 1 89 ? 7.366 -8.686 -14.282 1.00 53.81 89 ASP A N 1
ATOM 679 C CA . ASP A 1 89 ? 7.662 -7.357 -13.726 1.00 53.81 89 ASP A CA 1
ATOM 680 C C . ASP A 1 89 ? 7.804 -7.381 -12.196 1.00 53.81 89 ASP A C 1
ATOM 682 O O . ASP A 1 89 ? 6.951 -7.889 -11.472 1.00 53.81 89 ASP A O 1
ATOM 686 N N . ASN A 1 90 ? 8.903 -6.798 -11.703 1.00 64.31 90 ASN A N 1
ATOM 687 C CA . ASN A 1 90 ? 9.349 -6.751 -10.302 1.00 64.31 90 ASN A CA 1
ATOM 688 C C . ASN A 1 90 ? 8.465 -5.869 -9.383 1.00 64.31 90 ASN A C 1
ATOM 690 O O . ASN A 1 90 ? 9.005 -5.134 -8.550 1.00 64.31 90 ASN A O 1
ATOM 694 N N . GLY A 1 91 ? 7.143 -5.865 -9.555 1.00 68.19 91 GLY A N 1
ATOM 695 C CA . GLY A 1 91 ? 6.195 -5.028 -8.810 1.00 68.19 91 GLY A CA 1
ATOM 696 C C . GLY A 1 91 ? 6.009 -5.434 -7.342 1.00 68.19 91 GLY A C 1
ATOM 697 O O . GLY A 1 91 ? 6.426 -6.505 -6.911 1.00 68.19 91 GLY A O 1
ATOM 698 N N . TRP A 1 92 ? 5.371 -4.572 -6.548 1.00 73.69 92 TRP A N 1
ATOM 699 C CA . TRP A 1 92 ? 4.925 -4.906 -5.193 1.00 73.69 92 TRP A CA 1
ATOM 700 C C . TRP A 1 92 ? 3.620 -5.708 -5.241 1.00 73.69 92 TRP A C 1
ATOM 702 O O . TRP A 1 92 ? 2.696 -5.411 -5.998 1.00 73.69 92 TRP A O 1
ATOM 712 N N . GLY A 1 93 ? 3.560 -6.751 -4.424 1.00 67.06 93 GLY A N 1
ATOM 713 C CA . GLY A 1 93 ? 2.456 -7.703 -4.309 1.00 67.06 93 GLY A CA 1
ATOM 714 C C . GLY A 1 93 ? 3.009 -9.105 -4.091 1.00 67.06 93 GLY A C 1
ATOM 715 O O . GLY A 1 93 ? 4.224 -9.293 -4.145 1.00 67.06 93 GLY A O 1
ATOM 716 N N . ILE A 1 94 ? 2.132 -10.067 -3.833 1.00 62.84 94 ILE A N 1
ATOM 717 C CA . ILE A 1 94 ? 2.530 -11.426 -3.461 1.00 62.84 94 ILE A CA 1
ATOM 718 C C . ILE A 1 94 ? 2.140 -12.347 -4.611 1.00 62.84 94 ILE A C 1
ATOM 720 O O . ILE A 1 94 ? 0.966 -12.481 -4.933 1.00 62.84 94 ILE A O 1
ATOM 724 N N . ASP A 1 95 ? 3.121 -12.966 -5.258 1.00 61.44 95 ASP A N 1
ATOM 725 C CA . ASP A 1 95 ? 2.860 -13.977 -6.278 1.00 61.44 95 ASP A CA 1
ATOM 726 C C . ASP A 1 95 ? 2.598 -15.316 -5.581 1.00 61.44 95 ASP A C 1
ATOM 728 O O . ASP A 1 95 ? 3.529 -15.997 -5.154 1.00 61.44 95 ASP A O 1
ATOM 732 N N . MET A 1 96 ? 1.323 -15.680 -5.420 1.00 55.12 96 MET A N 1
ATOM 733 C CA . MET A 1 96 ? 0.956 -17.016 -4.954 1.00 55.12 96 MET A CA 1
ATOM 734 C C . MET A 1 96 ? 0.812 -17.955 -6.149 1.00 55.12 96 MET A C 1
ATOM 736 O O . MET A 1 96 ? -0.130 -17.848 -6.937 1.00 55.12 96 MET A O 1
ATOM 740 N N . ASP A 1 97 ? 1.760 -18.878 -6.277 1.00 54.47 97 ASP A N 1
ATOM 741 C CA . ASP A 1 97 ? 1.687 -19.962 -7.245 1.00 54.47 97 ASP A CA 1
ATOM 742 C C . ASP A 1 97 ? 0.849 -21.115 -6.670 1.00 54.47 97 ASP A C 1
ATOM 744 O O . ASP A 1 97 ? 1.333 -21.958 -5.916 1.00 54.47 97 ASP A O 1
ATOM 748 N N . PHE A 1 98 ? -0.444 -21.129 -7.000 1.00 52.12 98 PHE A N 1
ATOM 749 C CA . PHE A 1 98 ? -1.376 -22.187 -6.592 1.00 52.12 98 PHE A CA 1
ATOM 750 C C . PHE A 1 98 ? -1.328 -23.430 -7.495 1.00 52.12 98 PHE A C 1
ATOM 752 O O . PHE A 1 98 ? -2.140 -24.340 -7.313 1.00 52.12 98 PHE A O 1
ATOM 759 N N . SER A 1 99 ? -0.384 -23.519 -8.441 1.00 49.94 99 SER A N 1
ATOM 760 C CA . SER A 1 99 ? -0.221 -24.706 -9.299 1.00 49.94 99 SER A CA 1
ATOM 761 C C . SER A 1 99 ? 0.075 -25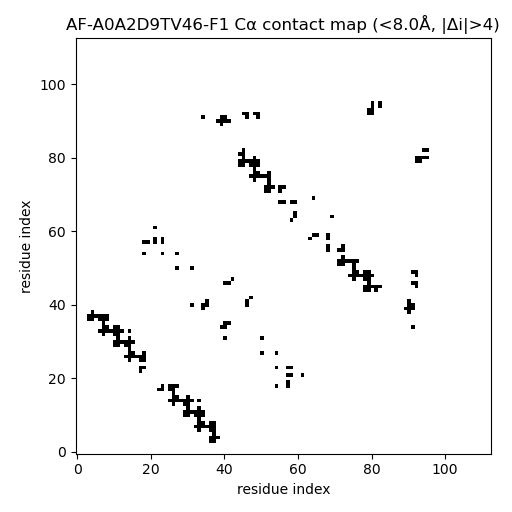.997 -8.522 1.00 49.94 99 SER A C 1
ATOM 763 O O . SER A 1 99 ? -0.139 -27.088 -9.043 1.00 49.94 99 SER A O 1
ATOM 765 N N . SER A 1 100 ? 0.493 -25.889 -7.259 1.00 47.12 100 SER A N 1
ATOM 766 C CA . SER A 1 100 ? 0.797 -27.015 -6.370 1.00 47.12 100 SER A CA 1
ATOM 767 C C . SER A 1 100 ? -0.356 -27.453 -5.456 1.00 47.12 100 SER A C 1
ATOM 769 O O . SER A 1 100 ? -0.265 -28.516 -4.849 1.00 47.12 100 SER A O 1
ATOM 771 N N . PHE A 1 101 ? -1.454 -26.690 -5.355 1.00 46.22 101 PHE A N 1
ATOM 772 C CA . PHE A 1 101 ? -2.587 -27.021 -4.466 1.00 46.22 101 PHE A CA 1
ATOM 773 C C . PHE A 1 101 ? -3.723 -27.787 -5.171 1.00 46.22 101 PHE A C 1
ATOM 775 O O . PHE A 1 101 ? -4.731 -28.128 -4.556 1.00 46.22 101 PHE A O 1
ATOM 782 N N . GLY A 1 102 ? -3.558 -28.054 -6.469 1.00 43.88 102 GLY A N 1
ATOM 783 C CA . GLY A 1 102 ? -4.53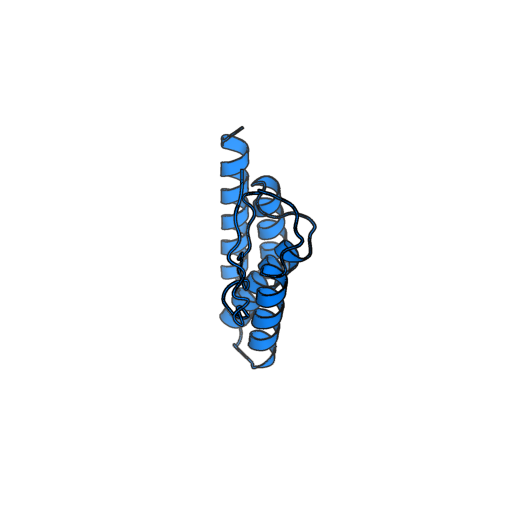8 -28.722 -7.325 1.00 43.88 102 GLY A CA 1
ATOM 784 C C . GLY A 1 102 ? -3.931 -29.725 -8.304 1.00 43.88 102 GLY A C 1
ATOM 785 O O . GLY A 1 102 ? -4.593 -30.071 -9.279 1.00 43.88 102 GLY A O 1
ATOM 786 N N . SER A 1 103 ? -2.707 -30.214 -8.073 1.00 41.97 103 SER A N 1
ATOM 787 C CA . SER A 1 103 ? -2.169 -31.350 -8.829 1.00 41.97 103 SER A CA 1
ATOM 788 C C . SER A 1 103 ? -2.799 -32.658 -8.340 1.00 41.97 103 SER A C 1
ATOM 790 O O . SER A 1 103 ? -2.168 -33.500 -7.702 1.00 41.97 103 SER A O 1
ATOM 792 N N . SER A 1 104 ? -4.081 -32.842 -8.667 1.00 40.25 104 SER A N 1
ATOM 793 C CA . SER A 1 104 ? -4.556 -34.196 -8.935 1.00 40.25 104 SER A CA 1
ATOM 794 C C . SER A 1 104 ? -3.722 -34.746 -10.087 1.00 40.25 104 SER A C 1
ATOM 796 O O . SER A 1 104 ? -3.522 -34.094 -11.107 1.00 40.25 104 SER A O 1
ATOM 798 N N . SER A 1 105 ? -3.170 -35.921 -9.833 1.00 47.34 105 SER A N 1
ATOM 799 C CA . SER A 1 105 ? -2.395 -36.759 -10.729 1.00 47.34 105 SER A CA 1
ATOM 800 C C . SER A 1 105 ? -3.009 -36.869 -12.125 1.00 47.34 105 SER A C 1
ATOM 802 O O . SER A 1 105 ? -3.978 -37.602 -12.290 1.00 47.34 105 SER A O 1
ATOM 804 N N . ASP A 1 106 ? -2.367 -36.267 -13.121 1.00 42.22 106 ASP A N 1
ATOM 805 C CA . ASP A 1 106 ? -2.398 -36.804 -14.476 1.00 42.22 106 ASP A CA 1
ATOM 806 C C . ASP A 1 106 ? -1.021 -37.403 -14.764 1.00 42.22 106 ASP A C 1
ATOM 808 O O . ASP A 1 106 ? -0.030 -36.725 -15.034 1.00 42.22 106 ASP A O 1
ATOM 812 N N . SER A 1 107 ? -0.971 -38.725 -14.606 1.00 49.50 107 SER A N 1
ATOM 813 C CA . SER A 1 107 ? 0.029 -39.581 -15.229 1.00 49.50 107 SER A CA 1
ATOM 814 C C . SER A 1 107 ? -0.052 -39.367 -16.740 1.00 49.50 107 SER A C 1
ATOM 816 O O . SER A 1 107 ? -1.081 -39.646 -17.347 1.00 49.50 107 SER A O 1
ATOM 818 N N . GLY A 1 108 ? 1.027 -38.878 -17.341 1.00 38.53 108 GLY A N 1
ATOM 819 C CA . GLY A 1 108 ? 1.132 -38.670 -18.782 1.00 38.53 108 GLY A CA 1
ATOM 820 C C . GLY A 1 108 ? 2.588 -38.731 -19.211 1.00 38.53 108 GLY A C 1
ATOM 821 O O . GLY A 1 108 ? 3.173 -37.720 -19.582 1.00 38.53 108 GLY A O 1
ATOM 822 N N . GLY A 1 109 ? 3.192 -39.910 -19.071 1.00 47.09 109 GLY A N 1
ATOM 823 C CA . GLY A 1 109 ? 4.422 -40.234 -19.777 1.00 47.09 109 GLY A CA 1
ATOM 824 C C . GLY A 1 109 ? 4.099 -40.623 -21.217 1.00 47.09 109 GLY A C 1
ATOM 825 O O . GLY A 1 109 ? 3.299 -41.528 -21.414 1.00 47.09 109 GLY A O 1
ATOM 826 N N . ASP A 1 110 ? 4.702 -39.919 -22.171 1.00 49.94 110 ASP A N 1
ATOM 827 C CA . ASP A 1 110 ? 5.145 -40.349 -23.512 1.00 49.94 110 ASP A CA 1
ATOM 828 C C . ASP A 1 110 ? 5.779 -39.081 -24.131 1.00 49.94 110 ASP A C 1
ATOM 830 O O . ASP A 1 110 ? 5.182 -38.012 -24.054 1.00 49.94 110 ASP A O 1
ATOM 834 N N . GLY A 1 111 ? 7.017 -39.007 -24.615 1.00 45.50 111 GLY A N 1
ATOM 835 C CA . GLY A 1 111 ? 7.757 -39.972 -25.413 1.00 45.50 111 GLY A CA 1
ATOM 836 C C . GLY A 1 111 ? 7.955 -39.369 -26.813 1.00 45.50 111 GLY A C 1
ATOM 837 O O . GLY A 1 111 ? 6.977 -39.171 -27.522 1.00 45.50 111 GLY A O 1
ATOM 838 N N . GLY A 1 112 ? 9.206 -39.099 -27.208 1.00 41.03 112 GLY A N 1
ATOM 839 C CA . GLY A 1 112 ? 9.599 -39.040 -28.626 1.00 41.03 112 GLY A CA 1
ATOM 840 C C . GLY A 1 112 ? 9.965 -37.670 -29.214 1.00 41.03 112 GLY A C 1
ATOM 841 O O . GLY A 1 112 ? 9.079 -36.869 -29.488 1.00 41.03 112 GLY A O 1
ATOM 842 N N . ASP A 1 113 ? 11.276 -37.527 -29.447 1.00 46.31 113 ASP A N 1
ATOM 843 C CA . ASP A 1 113 ? 12.030 -36.742 -30.452 1.00 46.31 113 ASP A CA 1
ATOM 844 C C . ASP A 1 113 ? 11.835 -35.218 -30.605 1.00 46.31 113 ASP A C 1
ATOM 846 O O . ASP A 1 113 ? 10.819 -34.750 -31.165 1.00 46.31 113 ASP A O 1
#

Foldseek 3Di:
DVVQLVQLVVQLVVLLVCLLVVVLVSSLVSNQSSLVSNQAADPAQLNVLVSQLSSLVSVCVVPNPDPVSVVSNVVSLVSNQPDDPDDDGNHDGDPDDCVPVPPPDDDDDDDDD

Solvent-accessible surface area (backbone atoms only — not comparable to full-atom values): 6218 Å² total;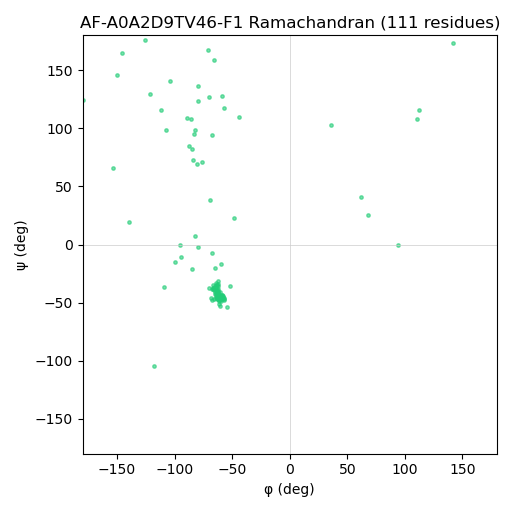 per-residue (Å²): 120,68,67,55,34,52,50,10,48,54,38,20,50,51,9,49,51,32,26,73,72,66,43,53,72,62,10,47,51,36,24,49,53,10,28,36,58,37,64,25,35,61,100,45,66,24,31,48,9,41,49,45,23,55,49,35,50,39,50,26,72,78,66,57,79,42,73,67,42,53,49,48,28,49,52,10,47,52,31,14,33,54,74,72,91,72,76,93,68,89,46,57,58,48,88,68,80,61,77,78,80,67,68,72,86,77,90,76,90,80,86,86,135

Radius of gyration: 18.28 Å; Cα contacts (8 Å, |Δi|>4): 143; chains: 1; bounding box: 33×52×47 Å

pLDDT: mean 79.2, std 18.46, range [38.53, 95.62]

Sequence (113 aa):
MSSIIIIGHLIAFLGLFSLYAGAMVFGGIIFFLGGFIAGKLFICLRSGGVLTMVVSIAYGYHNEFTPTVLFIIFVGFVFACFNTKRRSDNGWGIDMDFSSFGSSSDSGGDGGD

Mean predicted aligned error: 10.12 Å

Secondary structure (DSSP, 8-state):
-HHHHHHHHHHHHHHHHHHHTT-HHHHHHHHHHHHHHTTS--SSHHHHHHHHHHHHHHHHHHS---HHHHHHHHHHHHHHH---S------SS----GGGSS-----------